Protein AF-A0AAE2ZYQ0-F1 (afdb_monomer_lite)

Secondary structure (DSSP, 8-state):
----HHHHHHHHHH--S-HHHHHHHHHHHHHH--SHHHHHHHHHHHHHH--GGGHHHHHHHHHHHHHHHHHHHHTT---TTSPP---TTS--

Radius of gyration: 17.26 Å; chains: 1; bounding box: 52×26×29 Å

Foldseek 3Di:
DDDDPVLLVLCLVQNDLDLVSSLVSLCVQLVVDPDPVSVCSSPVSSVVSVDPVCNVPSNVVSVVSNVVVVVVVVVPDDPPPDDDDDPPDPPD

pLDDT: mean 86.11, std 13.95, range [46.53, 98.31]

Structure (mmCIF, N/CA/C/O backbone):
data_AF-A0AAE2ZYQ0-F1
#
_entry.id   AF-A0AAE2ZYQ0-F1
#
loop_
_atom_site.group_PDB
_atom_site.id
_atom_site.type_symbol
_atom_site.label_atom_id
_atom_site.label_alt_id
_atom_site.label_comp_id
_atom_site.label_asym_id
_atom_site.label_entity_id
_atom_site.label_seq_id
_atom_site.pdbx_PDB_ins_code
_atom_site.Cartn_x
_atom_site.Cartn_y
_atom_site.Cartn_z
_atom_site.occupancy
_atom_site.B_iso_or_equiv
_atom_site.auth_seq_id
_atom_site.auth_comp_id
_atom_site.auth_asym_id
_atom_site.auth_atom_id
_atom_site.pdbx_PDB_model_num
ATOM 1 N N . MET A 1 1 ? -1.583 13.743 -0.538 1.00 74.94 1 MET A N 1
ATOM 2 C CA . MET A 1 1 ? -1.273 12.450 0.113 1.00 74.94 1 MET A CA 1
ATOM 3 C C . MET A 1 1 ? 0.228 12.368 0.348 1.00 74.94 1 MET A C 1
ATOM 5 O O . MET A 1 1 ? 0.961 12.496 -0.623 1.00 74.94 1 MET A O 1
ATOM 9 N N . ASN A 1 2 ? 0.689 12.181 1.589 1.00 81.69 2 ASN A N 1
ATOM 10 C CA . ASN A 1 2 ? 2.107 11.928 1.877 1.00 81.69 2 ASN A CA 1
ATOM 11 C C . ASN A 1 2 ? 2.298 10.448 2.257 1.00 81.69 2 ASN A C 1
ATOM 13 O O . ASN A 1 2 ? 1.534 9.921 3.072 1.00 81.69 2 ASN A O 1
ATOM 17 N N . MET A 1 3 ? 3.283 9.779 1.652 1.00 88.81 3 MET A N 1
ATOM 18 C CA . MET A 1 3 ? 3.601 8.371 1.908 1.00 88.81 3 MET A CA 1
ATOM 19 C C . MET A 1 3 ? 5.085 8.191 2.199 1.00 88.81 3 MET A C 1
ATOM 21 O O . MET A 1 3 ? 5.928 8.736 1.485 1.00 88.81 3 MET A O 1
ATOM 25 N N . ASN A 1 4 ? 5.400 7.386 3.212 1.00 92.00 4 ASN A N 1
ATOM 26 C CA . ASN A 1 4 ? 6.783 7.005 3.493 1.00 92.00 4 ASN A CA 1
ATOM 27 C C . ASN A 1 4 ? 7.289 5.957 2.480 1.00 92.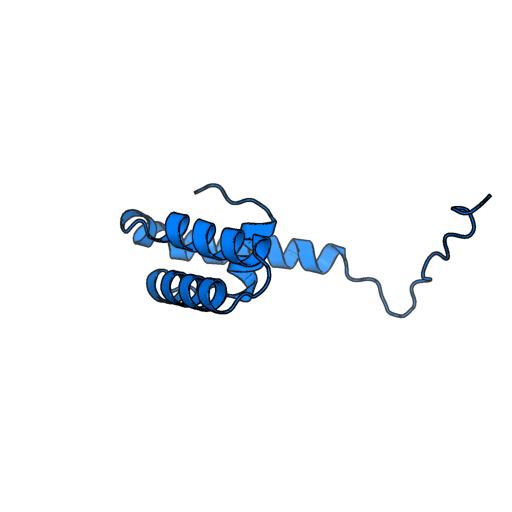00 4 ASN A C 1
ATOM 29 O O . ASN A 1 4 ? 6.514 5.364 1.729 1.00 92.00 4 ASN A O 1
ATOM 33 N N . ILE A 1 5 ? 8.599 5.700 2.465 1.00 90.88 5 ILE A N 1
ATOM 34 C CA . ILE A 1 5 ? 9.207 4.787 1.485 1.00 90.88 5 ILE A CA 1
ATOM 35 C C . ILE A 1 5 ? 8.674 3.347 1.576 1.00 90.88 5 ILE A C 1
ATOM 37 O O . ILE A 1 5 ? 8.545 2.677 0.556 1.00 90.88 5 ILE A O 1
ATOM 41 N N . ASN A 1 6 ? 8.320 2.867 2.771 1.00 93.00 6 ASN A N 1
ATOM 42 C CA . ASN A 1 6 ? 7.784 1.516 2.960 1.00 93.00 6 ASN A CA 1
ATOM 43 C C . ASN A 1 6 ? 6.340 1.413 2.462 1.00 93.00 6 ASN A C 1
ATOM 45 O O . ASN A 1 6 ? 5.972 0.422 1.840 1.00 93.00 6 ASN A O 1
ATOM 49 N N . GLU A 1 7 ? 5.542 2.460 2.663 1.00 95.12 7 GLU A N 1
ATOM 50 C CA . GLU A 1 7 ? 4.199 2.582 2.096 1.00 95.12 7 GLU A CA 1
ATOM 51 C C . GLU A 1 7 ? 4.248 2.638 0.567 1.00 95.12 7 GLU A C 1
ATOM 53 O O . GLU A 1 7 ? 3.479 1.938 -0.086 1.00 95.12 7 GLU A O 1
ATOM 58 N N . LYS A 1 8 ? 5.189 3.400 -0.012 1.00 94.12 8 LYS A N 1
ATOM 59 C CA . LYS A 1 8 ? 5.405 3.429 -1.467 1.00 94.12 8 LYS A CA 1
ATOM 60 C C . LYS A 1 8 ? 5.823 2.060 -2.001 1.00 94.12 8 LYS A C 1
ATOM 62 O O . LYS A 1 8 ? 5.247 1.603 -2.978 1.00 94.12 8 LYS A O 1
ATOM 67 N N . LYS A 1 9 ? 6.746 1.354 -1.336 1.00 93.62 9 LYS A N 1
ATOM 68 C CA . LYS A 1 9 ? 7.137 -0.023 -1.703 1.00 93.62 9 LYS A CA 1
ATOM 69 C C . LYS A 1 9 ? 5.963 -1.000 -1.644 1.00 93.62 9 LYS A C 1
ATOM 71 O O . LYS A 1 9 ? 5.758 -1.766 -2.581 1.00 93.62 9 LYS A O 1
ATOM 76 N N . ALA A 1 10 ? 5.172 -0.953 -0.573 1.00 95.44 10 ALA A N 1
ATOM 77 C CA . ALA A 1 10 ? 3.975 -1.777 -0.444 1.00 95.44 10 ALA A CA 1
ATOM 78 C C . ALA A 1 10 ? 2.963 -1.459 -1.556 1.00 95.44 10 ALA A C 1
ATOM 80 O O . ALA A 1 10 ? 2.432 -2.364 -2.196 1.00 95.44 10 ALA A O 1
ATOM 81 N N . LEU A 1 11 ? 2.741 -0.178 -1.848 1.00 95.44 11 LEU A N 1
ATOM 82 C CA . LEU A 1 11 ? 1.853 0.247 -2.924 1.00 95.44 11 LEU A CA 1
ATOM 83 C C . LEU A 1 11 ? 2.394 -0.113 -4.316 1.00 95.44 11 LEU A C 1
ATOM 85 O O . LEU A 1 11 ? 1.614 -0.427 -5.208 1.00 95.44 11 LEU A O 1
ATOM 89 N N . TYR A 1 12 ? 3.708 -0.105 -4.515 1.00 94.94 12 TYR A N 1
ATOM 90 C CA . TYR A 1 12 ? 4.345 -0.512 -5.765 1.00 94.94 12 TYR A CA 1
ATOM 91 C C . TYR A 1 12 ? 4.128 -2.003 -6.055 1.00 94.94 12 TYR A C 1
ATOM 93 O O . TYR A 1 12 ? 3.788 -2.366 -7.186 1.00 94.94 12 TYR A O 1
ATOM 101 N N . ALA A 1 13 ? 4.277 -2.841 -5.022 1.00 95.00 13 ALA A N 1
ATOM 102 C CA . ALA A 1 13 ? 4.135 -4.291 -5.106 1.00 95.00 13 ALA A CA 1
ATOM 103 C C . ALA A 1 13 ? 2.670 -4.754 -5.184 1.00 95.00 13 ALA A C 1
ATOM 105 O O . ALA A 1 13 ? 2.338 -5.617 -5.992 1.00 95.00 13 ALA A O 1
ATOM 106 N N . PHE A 1 14 ? 1.783 -4.178 -4.366 1.00 96.31 14 PHE A N 1
ATOM 107 C CA . PHE A 1 14 ? 0.399 -4.648 -4.217 1.00 96.31 14 PHE A CA 1
ATOM 108 C C . PHE A 1 14 ? -0.646 -3.689 -4.805 1.00 96.31 14 PHE A C 1
ATOM 110 O O . PHE A 1 14 ? -1.836 -3.997 -4.804 1.00 96.31 14 PHE A O 1
ATOM 117 N N . GLY A 1 15 ? -0.263 -2.513 -5.290 1.00 96.12 15 GLY A N 1
ATOM 118 C CA . GLY A 1 15 ? -1.197 -1.528 -5.835 1.00 96.12 15 GLY A CA 1
ATOM 119 C C . GLY A 1 15 ? -1.516 -1.720 -7.314 1.00 96.12 15 GLY A C 1
ATOM 120 O O . GLY A 1 15 ? -0.822 -2.409 -8.060 1.00 96.12 15 GLY A O 1
ATOM 121 N N . CYS A 1 16 ? -2.591 -1.072 -7.749 1.00 95.50 16 CYS A N 1
ATOM 122 C CA . CYS A 1 16 ? -2.978 -0.940 -9.150 1.00 95.50 16 CYS A CA 1
ATOM 123 C C . CYS A 1 16 ? -3.703 0.397 -9.379 1.00 95.50 16 CYS A C 1
ATOM 125 O O . CYS A 1 16 ? -4.113 1.021 -8.403 1.00 95.50 16 CYS A O 1
ATOM 127 N N . PRO A 1 17 ? -3.928 0.830 -10.635 1.00 94.44 17 PRO A N 1
ATOM 128 C CA . PRO A 1 17 ? -4.601 2.101 -10.930 1.00 94.44 17 PRO A CA 1
ATOM 129 C C . PRO A 1 17 ? -6.037 2.219 -10.387 1.00 94.44 17 PRO A C 1
ATOM 131 O O . PRO A 1 17 ? -6.567 3.326 -10.326 1.00 94.44 17 PRO A O 1
ATOM 134 N N . ASN A 1 18 ? -6.663 1.104 -9.992 1.00 94.50 18 ASN A N 1
ATOM 135 C CA . ASN A 1 18 ? -7.956 1.080 -9.311 1.00 94.50 18 ASN A CA 1
ATOM 136 C C . ASN A 1 18 ? -7.751 1.167 -7.783 1.00 94.50 18 ASN A C 1
ATOM 138 O O . ASN A 1 18 ? -7.204 0.247 -7.167 1.00 94.50 18 ASN A O 1
ATOM 142 N N . ARG A 1 19 ? -8.195 2.275 -7.171 1.00 95.06 19 ARG A N 1
ATOM 143 C CA . ARG A 1 19 ? -8.043 2.539 -5.731 1.00 95.06 19 ARG A CA 1
ATOM 144 C C . ARG A 1 19 ? -8.766 1.505 -4.880 1.00 95.06 19 ARG A C 1
ATOM 146 O O . ARG A 1 19 ? -8.164 0.961 -3.959 1.00 95.06 19 ARG A O 1
ATOM 153 N N . GLU A 1 20 ? -10.030 1.227 -5.183 1.00 95.19 20 GLU A N 1
ATOM 154 C CA . GLU A 1 20 ? -10.865 0.316 -4.397 1.00 95.19 20 GLU A CA 1
ATOM 155 C C . GLU A 1 20 ? -10.284 -1.097 -4.396 1.00 95.19 20 GLU A C 1
ATOM 157 O O . GLU A 1 20 ? -10.119 -1.702 -3.335 1.00 95.19 20 GLU A O 1
ATOM 162 N N . ALA A 1 21 ? -9.867 -1.577 -5.571 1.00 96.31 21 ALA A N 1
ATOM 163 C CA . ALA A 1 21 ? -9.194 -2.865 -5.702 1.00 96.31 21 ALA A CA 1
ATOM 164 C C . ALA A 1 21 ? -7.883 -2.902 -4.900 1.00 96.31 21 ALA A C 1
ATOM 166 O O . ALA A 1 21 ? -7.581 -3.899 -4.242 1.00 96.31 21 ALA A O 1
ATOM 167 N N . THR A 1 22 ? -7.114 -1.809 -4.901 1.00 96.69 22 THR A N 1
ATOM 168 C CA . THR A 1 22 ? -5.901 -1.697 -4.082 1.00 96.69 22 THR A CA 1
ATOM 169 C C . THR A 1 22 ? -6.215 -1.738 -2.586 1.00 96.69 22 THR A C 1
ATOM 171 O O . THR A 1 22 ? -5.569 -2.485 -1.856 1.00 96.69 22 THR A O 1
ATOM 174 N N . VAL A 1 23 ? -7.215 -0.990 -2.111 1.00 96.94 23 VAL A N 1
ATOM 175 C CA . VAL A 1 23 ? -7.624 -0.986 -0.695 1.00 96.94 23 VAL A CA 1
ATOM 176 C C . VAL A 1 23 ? -8.060 -2.382 -0.251 1.00 96.94 23 VAL A C 1
ATOM 178 O O . VAL A 1 23 ? -7.625 -2.855 0.800 1.00 96.94 23 VAL A O 1
ATOM 181 N N . GLN A 1 24 ? -8.874 -3.068 -1.057 1.00 97.69 24 GLN A N 1
ATOM 182 C CA . GLN A 1 24 ? -9.300 -4.441 -0.780 1.00 97.69 24 GLN A CA 1
ATOM 183 C C . GLN A 1 24 ? -8.104 -5.396 -0.712 1.00 97.69 24 GLN A C 1
ATOM 185 O O . GLN A 1 24 ? -7.978 -6.152 0.253 1.00 97.69 24 GLN A O 1
ATOM 190 N N . ARG A 1 25 ? -7.183 -5.314 -1.682 1.00 98.31 25 ARG A N 1
ATOM 191 C CA . ARG A 1 25 ? -5.979 -6.153 -1.704 1.00 98.31 25 ARG A CA 1
ATOM 192 C C . ARG A 1 25 ? -5.106 -5.921 -0.473 1.00 98.31 25 ARG A C 1
ATOM 194 O O . ARG A 1 25 ? -4.664 -6.883 0.142 1.00 98.31 25 ARG A O 1
ATOM 201 N N . LEU A 1 26 ? -4.901 -4.670 -0.065 1.00 98.00 26 LEU A N 1
ATOM 202 C CA . LEU A 1 26 ? -4.112 -4.340 1.125 1.00 98.00 26 LEU A CA 1
ATOM 203 C C . LEU A 1 26 ? -4.751 -4.866 2.417 1.00 98.00 26 LEU A C 1
ATOM 205 O O . LEU A 1 26 ? -4.037 -5.371 3.281 1.00 98.00 26 LEU A O 1
ATOM 209 N N . ARG A 1 27 ? -6.084 -4.808 2.548 1.00 97.94 27 ARG A N 1
ATOM 210 C CA . ARG A 1 27 ? -6.794 -5.408 3.693 1.00 97.94 27 ARG A CA 1
ATOM 211 C C . ARG A 1 27 ? -6.619 -6.924 3.741 1.00 97.94 27 ARG A C 1
ATOM 213 O O . ARG A 1 27 ? -6.384 -7.461 4.819 1.00 97.94 27 ARG A O 1
ATOM 220 N N . LEU A 1 28 ? -6.689 -7.595 2.590 1.00 98.19 28 LEU A N 1
ATOM 221 C CA . LEU A 1 28 ? -6.461 -9.037 2.502 1.00 98.19 28 LEU A CA 1
ATOM 222 C C . LEU A 1 28 ? -5.026 -9.399 2.903 1.00 98.19 28 LEU A C 1
ATOM 224 O O . LEU A 1 28 ? -4.826 -10.266 3.748 1.00 9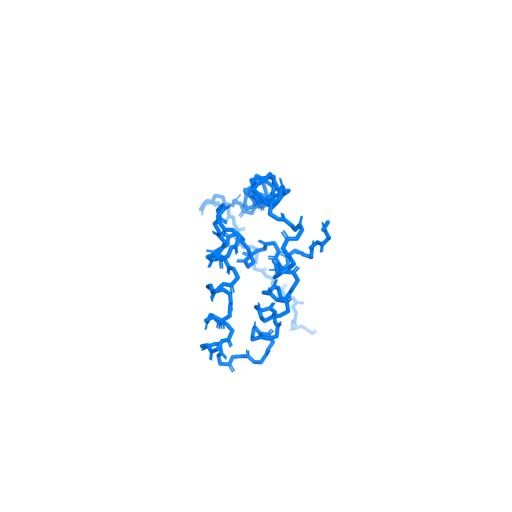8.19 28 LEU A O 1
ATOM 228 N N . VAL A 1 29 ? -4.029 -8.697 2.358 1.00 97.44 29 VAL A N 1
ATOM 229 C CA . VAL A 1 29 ? -2.618 -8.924 2.708 1.00 97.44 29 VAL A CA 1
ATOM 230 C C . VAL A 1 29 ? -2.377 -8.671 4.201 1.00 97.44 29 VAL A C 1
ATOM 232 O O . VAL A 1 29 ? -1.689 -9.455 4.846 1.00 97.44 29 VAL A O 1
ATOM 235 N N . ALA A 1 30 ? -2.996 -7.642 4.789 1.00 97.88 30 ALA A N 1
ATOM 236 C CA . ALA A 1 30 ? -2.918 -7.392 6.229 1.00 97.88 30 ALA A CA 1
ATOM 237 C C . ALA A 1 30 ? -3.533 -8.526 7.070 1.00 97.88 30 ALA A C 1
ATOM 239 O O . ALA A 1 30 ? -3.026 -8.834 8.146 1.00 97.88 30 ALA A O 1
ATOM 240 N N . ALA A 1 31 ? -4.623 -9.141 6.604 1.00 97.69 31 ALA A N 1
ATOM 241 C CA . ALA A 1 31 ? -5.255 -10.266 7.291 1.00 97.69 31 ALA A CA 1
ATOM 242 C C . ALA A 1 31 ? -4.391 -11.537 7.246 1.00 97.69 31 ALA A C 1
ATOM 244 O O . ALA A 1 31 ? -4.391 -12.299 8.209 1.00 97.69 31 ALA A O 1
ATOM 245 N N . LEU A 1 32 ? -3.647 -11.734 6.154 1.00 97.69 32 LEU A N 1
ATOM 246 C CA . LEU A 1 32 ? -2.773 -12.891 5.943 1.00 97.69 32 LEU A CA 1
ATOM 247 C C . LEU A 1 32 ? -1.374 -12.736 6.556 1.00 97.69 32 LEU A C 1
ATOM 249 O O . LEU A 1 32 ? -0.677 -13.732 6.726 1.00 97.69 32 LEU A O 1
ATOM 253 N N . ALA A 1 33 ? -0.939 -11.512 6.862 1.00 96.31 33 ALA A N 1
ATOM 254 C CA . ALA A 1 33 ? 0.402 -11.256 7.374 1.00 96.31 33 ALA A CA 1
ATOM 255 C C . ALA A 1 33 ? 0.598 -11.849 8.789 1.00 96.31 33 ALA A C 1
ATOM 257 O O . ALA A 1 33 ? -0.096 -11.422 9.719 1.00 96.31 33 ALA A O 1
ATOM 258 N N . PRO A 1 34 ? 1.560 -12.777 8.982 1.00 95.94 34 PRO A N 1
ATOM 259 C CA . PRO A 1 34 ? 1.862 -13.330 10.303 1.00 95.94 34 PRO A CA 1
ATOM 260 C C . PRO A 1 34 ? 2.657 -12.345 11.170 1.00 95.94 34 PRO A C 1
ATOM 262 O O . PRO A 1 34 ? 2.513 -12.335 12.390 1.00 95.94 34 PRO A O 1
ATOM 265 N N . ASP A 1 35 ? 3.475 -11.497 10.541 1.00 97.38 35 ASP A N 1
ATOM 266 C CA . ASP A 1 35 ? 4.259 -10.471 11.222 1.00 97.38 35 ASP A CA 1
ATOM 267 C C . ASP A 1 35 ? 3.376 -9.265 11.624 1.00 97.38 35 ASP A C 1
ATOM 269 O O . ASP A 1 35 ? 2.736 -8.649 10.756 1.00 97.38 35 ASP A O 1
ATOM 273 N N . PRO A 1 36 ? 3.343 -8.873 12.914 1.00 96.81 36 PRO A N 1
ATOM 274 C CA . PRO A 1 36 ? 2.536 -7.748 13.383 1.00 96.81 36 PRO A CA 1
ATOM 275 C C . PRO A 1 36 ? 2.901 -6.402 12.744 1.00 96.81 36 PRO A C 1
ATOM 277 O O . PRO A 1 36 ? 2.020 -5.560 12.539 1.00 96.81 36 PRO A O 1
ATOM 280 N N . ALA A 1 37 ? 4.178 -6.175 12.420 1.00 96.31 37 ALA A N 1
ATOM 281 C CA . ALA A 1 37 ? 4.621 -4.916 11.828 1.00 96.31 37 ALA A CA 1
ATOM 282 C C . ALA A 1 37 ? 4.153 -4.789 10.369 1.00 96.31 37 ALA A C 1
ATOM 284 O O . ALA A 1 37 ? 3.599 -3.754 9.986 1.00 96.31 37 ALA A O 1
ATOM 285 N N . ALA A 1 38 ? 4.280 -5.857 9.579 1.00 94.44 38 ALA A N 1
ATOM 286 C CA . ALA A 1 38 ? 3.747 -5.953 8.225 1.00 94.44 38 ALA A CA 1
ATOM 287 C C . ALA A 1 38 ? 2.223 -5.785 8.218 1.00 94.44 38 ALA A C 1
ATOM 289 O O . ALA A 1 38 ? 1.690 -4.978 7.452 1.00 94.44 38 ALA A O 1
ATOM 290 N N . LYS A 1 39 ? 1.513 -6.461 9.129 1.00 97.62 39 LYS A N 1
ATOM 291 C CA . LYS A 1 39 ? 0.064 -6.292 9.302 1.00 97.62 39 LYS A CA 1
ATOM 292 C C . LYS A 1 39 ? -0.313 -4.830 9.543 1.00 97.62 39 LYS A C 1
ATOM 294 O O . LYS A 1 39 ? -1.202 -4.305 8.868 1.00 97.62 39 LYS A O 1
ATOM 299 N N . LYS A 1 40 ? 0.389 -4.152 10.459 1.00 97.31 40 LYS A N 1
ATOM 300 C CA . LYS A 1 40 ? 0.172 -2.729 10.755 1.00 97.31 40 LYS A CA 1
ATOM 301 C C . LYS A 1 40 ? 0.437 -1.847 9.532 1.00 97.31 40 LYS A C 1
ATOM 303 O O . LYS A 1 40 ? -0.368 -0.958 9.266 1.00 97.31 40 LYS A O 1
ATOM 308 N N . LEU A 1 41 ? 1.511 -2.101 8.780 1.00 97.12 41 LEU A N 1
ATOM 309 C CA . LEU A 1 41 ? 1.854 -1.363 7.559 1.00 97.12 41 LEU A CA 1
ATOM 310 C C . LEU A 1 41 ? 0.727 -1.443 6.521 1.00 97.12 41 LEU A C 1
ATOM 312 O O . LEU A 1 41 ? 0.230 -0.411 6.070 1.00 97.12 41 LEU A O 1
ATOM 31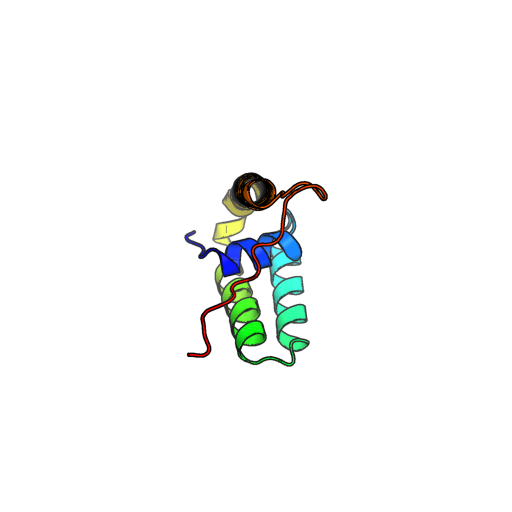6 N N . PHE A 1 42 ? 0.311 -2.657 6.153 1.00 97.81 42 PHE A N 1
ATOM 317 C CA . PHE A 1 42 ? -0.709 -2.861 5.122 1.00 97.81 42 PHE A CA 1
ATOM 318 C C . PHE A 1 42 ? -2.072 -2.321 5.548 1.00 97.81 42 PHE A C 1
ATOM 320 O O . PHE A 1 42 ? -2.747 -1.661 4.756 1.00 97.81 42 PHE A O 1
ATOM 327 N N . PHE A 1 43 ? -2.461 -2.542 6.806 1.00 97.50 43 PHE A N 1
ATOM 328 C CA . PHE A 1 43 ? -3.727 -2.039 7.325 1.00 97.50 43 PHE A CA 1
ATOM 329 C C . PHE A 1 43 ? -3.758 -0.507 7.377 1.00 97.50 43 PHE A C 1
ATOM 331 O O . PHE A 1 43 ? -4.705 0.103 6.881 1.00 97.50 43 PHE A O 1
ATOM 338 N N . ALA A 1 44 ? -2.708 0.131 7.905 1.00 96.44 44 ALA A N 1
ATOM 339 C CA . ALA A 1 44 ? -2.618 1.589 7.958 1.00 96.44 44 ALA A CA 1
ATOM 340 C C . ALA A 1 44 ? -2.634 2.208 6.552 1.00 96.44 44 ALA A C 1
ATOM 342 O O . ALA A 1 44 ? -3.321 3.204 6.322 1.00 96.44 44 ALA A O 1
ATOM 343 N N . LEU A 1 45 ? -1.939 1.588 5.593 1.00 95.88 45 LEU A N 1
ATOM 344 C CA . LEU A 1 45 ? -1.954 2.025 4.199 1.00 95.88 45 LEU A CA 1
ATOM 345 C C . LEU A 1 45 ? -3.348 1.886 3.569 1.00 95.88 45 LEU A C 1
ATOM 347 O O . LEU A 1 45 ? -3.801 2.804 2.884 1.00 95.88 45 LEU A O 1
ATOM 351 N N . ALA A 1 46 ? -4.053 0.781 3.831 1.00 96.19 46 ALA A N 1
ATOM 352 C CA . ALA A 1 46 ? -5.417 0.574 3.353 1.00 96.19 46 ALA A CA 1
ATOM 353 C C . ALA A 1 46 ? -6.388 1.624 3.910 1.00 96.19 46 ALA A C 1
ATOM 355 O O . ALA A 1 46 ? -7.210 2.147 3.163 1.00 96.19 46 ALA A O 1
ATOM 356 N N . VAL A 1 47 ? -6.281 1.955 5.202 1.00 95.06 47 VAL A N 1
ATOM 357 C CA . VAL A 1 47 ? -7.084 3.013 5.839 1.00 95.06 47 VAL A CA 1
ATOM 358 C C . VAL A 1 47 ? -6.783 4.366 5.204 1.00 95.06 47 VAL A C 1
ATOM 360 O O . VAL A 1 47 ? -7.713 5.067 4.815 1.00 95.06 47 VAL A O 1
ATOM 363 N N . LYS A 1 48 ? -5.499 4.695 5.018 1.00 93.00 48 LYS A N 1
ATOM 364 C CA . LYS A 1 48 ? -5.067 5.952 4.392 1.00 93.00 48 LYS A CA 1
ATOM 365 C C . LYS A 1 48 ? -5.660 6.126 2.989 1.00 93.00 48 LYS A C 1
ATOM 367 O O . LYS A 1 48 ? -6.038 7.228 2.620 1.00 93.00 48 LYS A O 1
ATOM 372 N N . LEU A 1 49 ? -5.759 5.041 2.219 1.00 93.12 49 LEU A N 1
ATOM 373 C CA . LEU A 1 49 ? -6.292 5.028 0.851 1.00 93.12 49 LEU A CA 1
ATOM 374 C C . LEU A 1 49 ? -7.821 4.897 0.755 1.00 93.12 49 LEU A C 1
ATOM 376 O O . LEU A 1 49 ? -8.371 5.028 -0.338 1.00 93.12 49 LEU A O 1
ATOM 380 N N . ASN A 1 50 ? -8.521 4.623 1.856 1.00 92.06 50 ASN A N 1
ATOM 381 C CA . ASN A 1 50 ? -9.961 4.356 1.836 1.00 92.06 50 ASN A CA 1
ATOM 382 C C . ASN A 1 50 ? -10.824 5.620 1.669 1.00 92.06 50 ASN A C 1
ATOM 384 O O . ASN A 1 50 ? -12.027 5.504 1.439 1.00 92.06 50 ASN A O 1
ATOM 388 N N . ASP A 1 51 ? -10.226 6.806 1.727 1.00 86.88 51 ASP A N 1
ATOM 389 C CA . ASP A 1 51 ? -10.920 8.069 1.494 1.00 86.88 51 ASP A CA 1
ATOM 390 C C . ASP A 1 51 ? -11.419 8.179 0.038 1.00 86.88 51 ASP A C 1
ATOM 392 O O . ASP A 1 51 ? -10.641 8.044 -0.910 1.00 86.88 51 ASP A O 1
ATOM 396 N N . LYS A 1 52 ? -12.732 8.379 -0.137 1.00 75.62 52 LYS A N 1
ATOM 397 C CA . LYS A 1 52 ? -13.394 8.445 -1.452 1.00 75.62 52 LYS A CA 1
ATOM 398 C C . LYS A 1 52 ? -12.952 9.665 -2.257 1.00 75.62 52 LYS A C 1
ATOM 400 O O . LYS A 1 52 ? -12.865 9.583 -3.480 1.00 75.62 52 LYS A O 1
ATOM 405 N N . ASP A 1 53 ? -12.56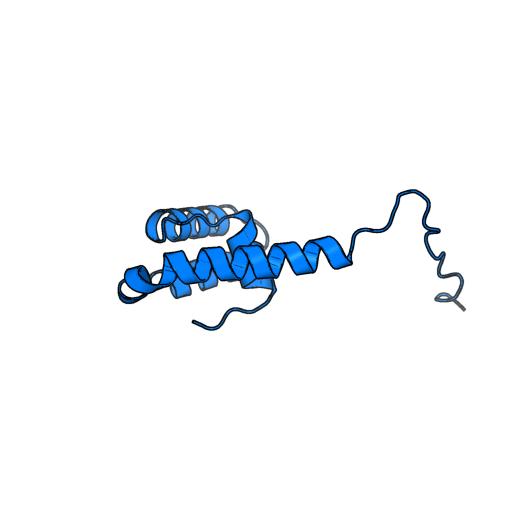5 10.747 -1.588 1.00 79.19 53 ASP A N 1
ATOM 406 C 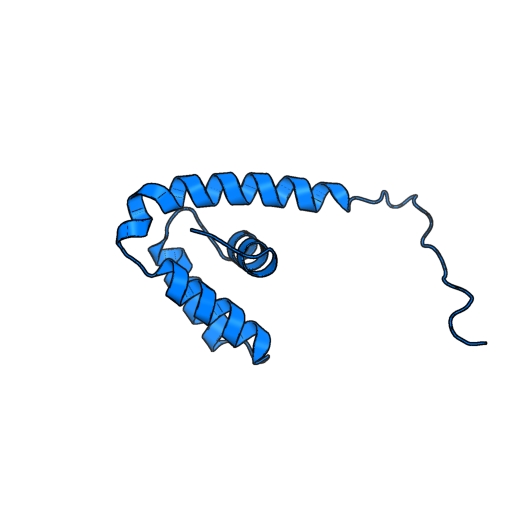CA . ASP A 1 53 ? -12.104 11.964 -2.260 1.00 79.19 53 ASP A CA 1
ATOM 407 C C . ASP A 1 53 ? -10.735 11.770 -2.939 1.00 79.19 53 ASP A C 1
ATOM 409 O O . ASP A 1 53 ? -10.324 12.554 -3.801 1.00 79.19 53 ASP A O 1
ATOM 413 N N . CYS A 1 54 ? -10.037 10.670 -2.627 1.00 79.06 54 CYS A N 1
ATOM 414 C CA . CYS A 1 54 ? -8.785 10.314 -3.281 1.00 79.06 54 CYS A CA 1
ATOM 415 C C . CYS A 1 54 ? -8.963 9.823 -4.725 1.00 79.06 54 CYS A C 1
ATOM 417 O O . CYS A 1 54 ? -7.976 9.843 -5.459 1.00 79.06 54 CYS A O 1
ATOM 419 N N . ASP A 1 55 ? -10.154 9.404 -5.171 1.00 80.62 55 ASP A N 1
ATOM 420 C CA . ASP A 1 55 ? -10.318 8.759 -6.487 1.00 80.62 55 ASP A CA 1
ATOM 421 C C . ASP A 1 55 ? -9.864 9.642 -7.655 1.00 80.62 55 ASP A C 1
ATOM 423 O O . ASP A 1 55 ? -9.193 9.166 -8.577 1.00 80.62 55 ASP A O 1
ATOM 427 N N . ARG A 1 56 ? -10.121 10.955 -7.579 1.00 84.38 56 ARG A N 1
ATOM 428 C CA . ARG A 1 56 ? -9.746 11.908 -8.636 1.00 84.38 56 ARG A CA 1
ATOM 429 C C . ARG A 1 56 ? -8.232 12.006 -8.847 1.00 84.38 56 ARG A C 1
ATOM 431 O O . ARG A 1 56 ? -7.781 12.245 -9.964 1.00 84.38 56 ARG A O 1
ATOM 438 N N . TRP A 1 57 ? -7.449 11.811 -7.787 1.00 87.06 57 TRP A N 1
ATOM 439 C CA . TRP A 1 57 ? -5.995 12.010 -7.793 1.00 87.06 57 TRP A CA 1
ATOM 440 C C . TRP A 1 57 ? -5.202 10.711 -7.685 1.00 87.06 57 TRP A C 1
ATOM 442 O O . TRP A 1 57 ? -4.034 10.680 -8.073 1.00 87.06 57 TRP A O 1
ATOM 452 N N . TYR A 1 58 ? -5.819 9.636 -7.192 1.00 92.50 58 TYR A N 1
ATOM 453 C CA . TYR A 1 58 ? -5.155 8.369 -6.907 1.00 92.50 58 TYR A CA 1
ATOM 454 C C . TYR A 1 58 ? -4.467 7.797 -8.140 1.00 92.50 58 TYR A C 1
ATOM 456 O O . TYR A 1 58 ? -3.321 7.365 -8.059 1.00 92.50 58 TYR A O 1
ATOM 464 N N . ARG A 1 59 ? -5.135 7.843 -9.296 1.00 92.75 59 ARG A N 1
ATOM 465 C CA . ARG A 1 59 ? -4.584 7.290 -10.534 1.00 92.75 59 ARG A CA 1
ATOM 466 C C . ARG A 1 59 ? -3.300 8.011 -10.954 1.00 92.75 59 ARG A C 1
ATOM 468 O O . ARG A 1 59 ? -2.306 7.356 -11.248 1.00 92.75 59 ARG A O 1
ATOM 475 N N . CYS A 1 60 ? -3.297 9.345 -10.918 1.00 92.31 60 CYS A N 1
ATOM 476 C CA . CYS A 1 60 ? -2.107 10.151 -11.207 1.00 92.31 60 CYS A CA 1
ATOM 477 C C . CYS A 1 60 ? -1.009 9.922 -10.160 1.00 92.31 60 CYS A C 1
ATOM 479 O O . CYS A 1 60 ? 0.152 9.720 -10.506 1.00 92.31 60 CYS A O 1
ATOM 481 N N . PHE A 1 61 ? -1.383 9.894 -8.879 1.00 91.94 61 PHE A N 1
ATOM 482 C CA . PHE A 1 61 ? -0.464 9.611 -7.781 1.00 91.94 61 PHE A CA 1
ATOM 483 C C . PHE A 1 61 ? 0.210 8.241 -7.931 1.00 91.94 61 PHE A C 1
ATOM 485 O O . PHE A 1 61 ? 1.423 8.143 -7.774 1.00 91.94 61 PHE A O 1
ATOM 492 N N . PHE A 1 62 ? -0.551 7.198 -8.269 1.00 94.00 62 PHE A N 1
ATOM 493 C CA . PHE A 1 62 ? -0.045 5.838 -8.429 1.00 94.00 62 PHE A CA 1
ATOM 494 C C . PHE A 1 62 ? 1.010 5.750 -9.535 1.00 94.00 62 PHE A C 1
ATOM 496 O O . PHE A 1 62 ? 2.069 5.167 -9.313 1.00 94.00 62 PHE A O 1
ATOM 503 N N . TYR A 1 63 ? 0.761 6.364 -10.696 1.00 93.94 63 TYR A N 1
ATOM 504 C CA . TYR A 1 63 ? 1.739 6.375 -11.786 1.00 93.94 63 TYR A CA 1
ATOM 505 C C . TYR A 1 63 ? 2.995 7.174 -11.438 1.00 93.94 63 TYR A C 1
ATOM 507 O O . TYR A 1 63 ? 4.100 6.681 -11.651 1.00 93.94 63 TYR A O 1
ATOM 515 N N . ASN A 1 64 ? 2.847 8.352 -10.826 1.00 92.81 64 ASN A N 1
ATOM 516 C CA . ASN A 1 64 ? 3.998 9.146 -10.389 1.00 92.81 64 ASN A CA 1
ATOM 517 C C . ASN A 1 64 ? 4.842 8.389 -9.352 1.00 92.81 64 ASN A C 1
ATOM 519 O O . ASN A 1 64 ? 6.065 8.347 -9.458 1.00 92.81 64 ASN A O 1
ATOM 523 N N . MET A 1 65 ? 4.188 7.738 -8.386 1.00 92.50 65 MET A N 1
ATOM 524 C CA . MET A 1 65 ? 4.846 6.903 -7.382 1.00 92.50 65 MET A CA 1
ATOM 525 C C . MET A 1 65 ? 5.548 5.696 -8.020 1.00 92.50 65 MET A C 1
ATOM 527 O O . MET A 1 65 ? 6.658 5.365 -7.611 1.00 92.50 65 MET A O 1
ATOM 531 N N . ARG A 1 66 ? 4.958 5.063 -9.047 1.00 92.50 66 ARG A N 1
ATOM 532 C CA . ARG A 1 66 ? 5.613 3.966 -9.780 1.00 92.50 66 ARG A CA 1
ATOM 533 C C . ARG A 1 66 ? 6.911 4.403 -10.445 1.00 92.50 66 ARG A C 1
ATOM 535 O O . ARG A 1 66 ? 7.928 3.761 -10.212 1.00 92.50 66 ARG A O 1
ATOM 542 N N . VAL A 1 67 ? 6.892 5.512 -11.183 1.00 90.75 67 VAL A N 1
ATOM 543 C CA . VAL A 1 67 ? 8.099 6.059 -11.826 1.00 90.75 67 VAL A CA 1
ATOM 544 C C . VAL A 1 67 ? 9.160 6.426 -10.784 1.00 90.75 67 VAL A C 1
ATOM 546 O O . VAL A 1 67 ? 10.347 6.170 -1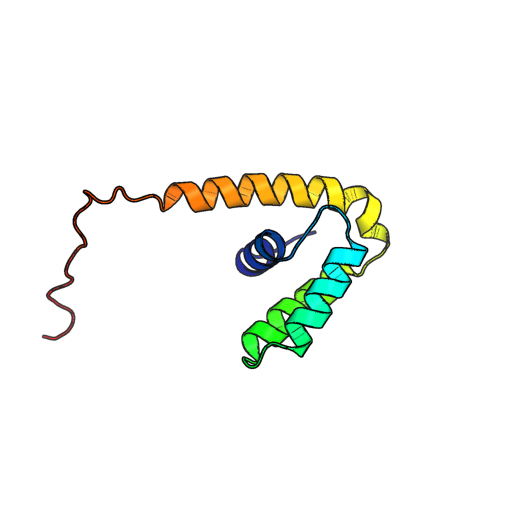0.982 1.00 90.75 67 VAL A O 1
ATOM 549 N N . GLU A 1 68 ? 8.751 7.003 -9.652 1.00 89.56 68 GLU A N 1
ATOM 550 C CA . GLU A 1 68 ? 9.659 7.291 -8.538 1.00 89.56 68 GLU A CA 1
ATOM 551 C C . GLU A 1 68 ? 10.327 6.005 -8.014 1.00 89.56 68 GLU A C 1
ATOM 553 O O . GLU A 1 68 ? 11.547 5.957 -7.861 1.00 89.56 68 GLU A O 1
ATOM 558 N N . MET A 1 69 ? 9.548 4.945 -7.784 1.00 88.88 69 MET A N 1
ATOM 559 C CA . MET A 1 69 ? 10.045 3.670 -7.259 1.00 88.88 69 MET A CA 1
ATOM 560 C C . MET A 1 69 ? 10.932 2.901 -8.244 1.00 88.88 69 MET A C 1
ATOM 562 O O . MET A 1 69 ? 11.905 2.283 -7.811 1.00 88.88 69 MET A O 1
ATOM 566 N N . GLU A 1 70 ? 10.647 2.965 -9.545 1.00 86.31 70 GLU A N 1
ATOM 567 C CA . GLU A 1 70 ? 11.500 2.387 -10.594 1.00 86.31 70 GLU A CA 1
ATOM 568 C C . GLU A 1 70 ? 12.894 3.023 -10.574 1.00 86.31 70 GLU A C 1
ATOM 570 O O . GLU A 1 70 ? 13.903 2.316 -10.563 1.00 86.31 70 GLU A O 1
ATOM 575 N N . ARG A 1 71 ? 12.978 4.353 -10.438 1.00 81.12 71 ARG A N 1
ATOM 576 C CA . ARG A 1 71 ? 14.266 5.057 -10.306 1.00 81.12 71 ARG A CA 1
ATOM 577 C C . ARG A 1 71 ? 15.057 4.588 -9.084 1.00 81.12 71 ARG A C 1
ATOM 579 O O . ARG A 1 71 ? 16.257 4.351 -9.189 1.00 81.12 71 ARG A O 1
ATOM 586 N N . PHE A 1 72 ? 14.398 4.398 -7.939 1.00 70.75 72 PHE A N 1
ATOM 587 C CA . PHE A 1 72 ? 15.053 3.869 -6.735 1.00 70.75 72 PHE A CA 1
ATOM 588 C C . PHE A 1 72 ? 15.556 2.429 -6.900 1.00 70.75 72 PHE A C 1
ATOM 590 O O . PHE A 1 72 ? 16.598 2.089 -6.338 1.00 70.75 72 PHE A O 1
ATOM 597 N N . ALA A 1 73 ? 14.841 1.582 -7.645 1.00 61.53 73 ALA A N 1
ATOM 598 C CA . ALA A 1 73 ? 15.262 0.206 -7.902 1.00 61.53 73 ALA A CA 1
ATOM 599 C C . ALA A 1 73 ? 16.527 0.152 -8.777 1.00 61.53 73 ALA A C 1
ATOM 601 O O . ALA A 1 73 ? 17.439 -0.623 -8.489 1.00 61.53 73 ALA A O 1
ATOM 602 N N . HIS A 1 74 ? 16.629 1.027 -9.782 1.00 58.06 74 HIS A N 1
ATOM 603 C CA . HIS A 1 74 ? 17.790 1.082 -10.674 1.00 58.06 74 HIS A CA 1
ATOM 604 C C . HIS A 1 74 ? 19.079 1.569 -9.994 1.00 58.06 74 HIS A C 1
ATOM 606 O O . HIS A 1 74 ? 20.162 1.158 -10.397 1.00 58.06 74 HIS A O 1
ATOM 612 N N . HIS A 1 75 ? 18.997 2.346 -8.910 1.00 56.97 75 HIS A N 1
ATOM 613 C CA . HIS A 1 75 ? 20.180 2.760 -8.140 1.00 56.97 75 HIS A CA 1
ATOM 614 C C . HIS A 1 75 ? 20.854 1.630 -7.340 1.00 56.97 75 HIS A C 1
ATOM 616 O O . HIS A 1 75 ? 21.928 1.842 -6.782 1.00 56.97 75 HIS A O 1
ATOM 622 N N . LYS A 1 76 ? 20.243 0.441 -7.268 1.00 56.78 76 LYS A N 1
ATOM 623 C CA . LYS A 1 76 ? 20.824 -0.747 -6.625 1.00 56.78 76 LYS A CA 1
ATOM 624 C C . LYS A 1 76 ? 21.239 -1.835 -7.611 1.00 56.78 76 LYS A C 1
ATOM 626 O O . LYS A 1 76 ? 21.622 -2.913 -7.166 1.00 56.78 76 LYS A O 1
ATOM 631 N N . TYR A 1 77 ? 21.150 -1.586 -8.919 1.00 62.66 77 TYR A N 1
ATOM 632 C CA . TYR A 1 77 ? 21.695 -2.530 -9.884 1.00 62.66 77 TYR A CA 1
ATOM 633 C C . TYR A 1 77 ? 23.216 -2.498 -9.789 1.00 62.66 77 TYR A C 1
ATOM 635 O O . TYR A 1 77 ? 23.868 -1.516 -10.142 1.00 62.66 77 TYR A O 1
ATOM 643 N N . VAL A 1 78 ? 23.756 -3.588 -9.275 1.00 68.31 78 VAL A N 1
ATOM 644 C CA . VAL A 1 78 ? 25.175 -3.857 -9.228 1.00 68.31 78 VAL A CA 1
ATOM 645 C C . VAL A 1 78 ? 25.397 -4.997 -10.226 1.00 68.31 78 VAL A C 1
ATOM 647 O O . VAL A 1 78 ? 24.739 -6.026 -10.075 1.00 68.31 78 VAL A O 1
ATOM 650 N N . PRO A 1 79 ? 26.227 -4.824 -11.271 1.00 69.81 79 PRO A N 1
ATOM 651 C CA . PRO A 1 79 ? 26.498 -5.899 -12.220 1.00 69.81 79 PRO A CA 1
ATOM 652 C C . PRO A 1 79 ? 27.030 -7.140 -11.499 1.00 69.81 79 PRO A C 1
ATOM 654 O O . PRO A 1 79 ? 27.762 -6.999 -10.522 1.00 69.81 79 PRO A O 1
ATOM 657 N N . ASP A 1 80 ? 26.760 -8.335 -12.024 1.00 70.31 80 ASP A N 1
ATOM 658 C CA . ASP A 1 80 ? 27.269 -9.597 -11.453 1.00 70.31 80 ASP A CA 1
ATOM 659 C C . ASP A 1 80 ? 28.807 -9.628 -11.337 1.00 70.31 80 ASP A C 1
ATOM 661 O O . ASP A 1 80 ? 29.372 -10.387 -10.557 1.00 70.31 80 ASP A O 1
ATOM 665 N N . SER A 1 81 ? 29.497 -8.773 -12.098 1.00 78.94 81 SER A N 1
ATOM 666 C CA . SER A 1 81 ? 30.947 -8.580 -12.056 1.00 78.94 81 SER A CA 1
ATOM 667 C C . SER A 1 81 ? 31.445 -7.695 -10.905 1.00 78.94 81 SER A C 1
ATOM 669 O O . SER A 1 81 ? 32.647 -7.455 -10.805 1.00 78.94 81 SER A O 1
ATOM 671 N N . TYR A 1 82 ? 30.563 -7.129 -10.083 1.00 76.06 82 TYR A N 1
ATOM 672 C CA . TYR A 1 82 ? 30.967 -6.226 -9.011 1.00 76.06 82 TYR A CA 1
ATOM 673 C C . TYR A 1 82 ? 31.425 -7.014 -7.776 1.00 76.06 82 TYR A C 1
ATOM 675 O O . TYR A 1 82 ? 30.704 -7.893 -7.298 1.00 76.06 82 TYR A O 1
ATOM 683 N N . PRO A 1 83 ? 32.597 -6.691 -7.212 1.00 70.06 83 PRO A N 1
ATOM 684 C CA . PRO A 1 83 ? 33.103 -7.378 -6.035 1.00 70.06 83 PRO A CA 1
ATOM 685 C C . PRO A 1 83 ? 32.225 -7.089 -4.811 1.00 70.06 83 PRO A C 1
ATOM 687 O O . PRO A 1 83 ? 31.942 -5.935 -4.485 1.00 70.06 83 PRO A O 1
ATOM 690 N N . VAL A 1 84 ? 31.806 -8.145 -4.110 1.00 70.75 84 VAL A N 1
ATOM 691 C CA . VAL A 1 84 ? 31.140 -8.028 -2.807 1.00 70.75 84 VAL A CA 1
ATOM 692 C C . VAL A 1 84 ? 32.201 -7.633 -1.773 1.00 70.75 84 VAL A C 1
ATOM 694 O O . VAL A 1 84 ? 33.162 -8.385 -1.602 1.00 70.75 84 VAL A O 1
ATOM 697 N N . PRO A 1 85 ? 32.073 -6.491 -1.072 1.00 66.50 85 PRO A N 1
ATOM 698 C CA . PRO A 1 85 ? 33.012 -6.139 -0.017 1.00 66.50 85 PRO A CA 1
ATOM 699 C C . PRO A 1 85 ? 32.872 -7.142 1.131 1.00 66.50 85 PRO A C 1
ATOM 701 O O . PRO A 1 85 ? 31.822 -7.217 1.772 1.00 66.50 85 PRO A O 1
ATOM 704 N N . ILE A 1 86 ? 33.921 -7.919 1.388 1.00 66.25 86 ILE A N 1
ATOM 705 C CA . ILE A 1 86 ? 34.018 -8.737 2.595 1.00 66.25 86 ILE A CA 1
ATOM 706 C C . ILE A 1 86 ? 34.430 -7.774 3.713 1.00 66.25 86 ILE A C 1
ATOM 708 O O . ILE A 1 86 ? 35.541 -7.254 3.706 1.00 66.25 86 ILE A O 1
ATOM 712 N N . MET A 1 87 ? 33.514 -7.467 4.634 1.00 59.47 87 MET A N 1
ATOM 713 C CA . MET A 1 87 ? 33.823 -6.666 5.825 1.00 59.47 87 MET A CA 1
ATOM 714 C C . MET A 1 87 ? 34.602 -7.534 6.824 1.00 59.47 87 MET A C 1
ATOM 716 O O . MET A 1 87 ? 34.044 -8.029 7.802 1.00 59.47 87 MET A O 1
ATOM 720 N N . GLU A 1 88 ? 35.887 -7.755 6.554 1.00 57.28 88 GLU A N 1
ATOM 721 C CA . GLU A 1 88 ? 36.842 -8.268 7.539 1.00 57.28 88 GLU A CA 1
ATOM 722 C C . GLU A 1 88 ? 37.147 -7.142 8.538 1.00 57.28 88 GLU A C 1
ATOM 724 O O . GLU A 1 88 ? 37.937 -6.250 8.245 1.00 57.28 88 GLU A O 1
ATOM 729 N N . GLY A 1 89 ? 36.464 -7.119 9.689 1.00 59.28 89 GLY A N 1
ATOM 730 C CA . GLY A 1 89 ? 36.811 -6.159 10.750 1.00 59.28 89 GLY A CA 1
ATOM 731 C C . GLY A 1 89 ? 35.740 -5.790 11.779 1.00 59.28 89 GLY A C 1
ATOM 732 O O . GLY A 1 89 ? 35.913 -4.793 12.468 1.00 59.28 89 GLY A O 1
ATOM 733 N N . LEU A 1 90 ? 34.633 -6.531 11.911 1.00 51.16 90 LEU A N 1
ATOM 734 C CA . LEU A 1 90 ? 33.647 -6.293 12.988 1.00 51.16 90 LEU A CA 1
ATOM 735 C C . LEU A 1 90 ? 33.761 -7.272 14.171 1.00 51.16 90 LEU A C 1
ATOM 737 O O . LEU A 1 90 ? 32.840 -7.370 14.980 1.00 51.16 90 LEU A O 1
ATOM 741 N N . TYR A 1 91 ? 34.886 -7.980 14.284 1.00 50.62 91 TYR A N 1
ATOM 742 C CA . TYR A 1 91 ? 35.186 -8.873 15.409 1.00 50.62 91 TYR A CA 1
ATOM 743 C C . TYR A 1 91 ? 36.686 -8.857 15.754 1.00 50.62 91 TYR A C 1
ATOM 745 O O . TYR A 1 91 ? 37.348 -9.892 15.746 1.00 50.62 91 TYR A O 1
ATOM 753 N N . GLU A 1 92 ? 37.208 -7.668 16.054 1.00 46.53 92 GLU A N 1
ATOM 754 C CA . GLU A 1 92 ? 38.333 -7.515 16.989 1.00 46.53 92 GLU A CA 1
ATOM 755 C C . GLU A 1 92 ? 37.840 -6.811 18.255 1.00 46.53 92 GLU A C 1
ATOM 757 O O . GLU A 1 92 ? 37.094 -5.811 18.117 1.00 46.53 92 GLU A O 1
#

Sequence (92 aa):
MNMNINEKKALYAFGCPNREATVQRLRLVAALAPDPAAKKLFFALAVKLNDKDCDRWYRCFFYNMRVEMERFAHHKYVPDSYPVPIMEGLYE

Organism: NCBI:txid2981769